Protein AF-A0A3N5M7K2-F1 (afdb_monomer_lite)

pLDDT: mean 88.22, std 8.26, range [57.09, 94.12]

Structure (mmCIF, N/CA/C/O backbone):
data_AF-A0A3N5M7K2-F1
#
_entry.id   AF-A0A3N5M7K2-F1
#
loop_
_atom_site.group_PDB
_atom_site.id
_atom_site.type_symbol
_atom_site.label_atom_id
_atom_site.label_alt_id
_atom_site.label_comp_id
_atom_site.label_asym_id
_atom_site.label_entity_id
_atom_site.label_seq_id
_atom_site.pdbx_PDB_ins_code
_atom_site.Cartn_x
_atom_site.Cartn_y
_atom_site.Cartn_z
_atom_site.occupancy
_atom_site.B_iso_or_equiv
_atom_site.auth_seq_id
_atom_site.auth_comp_id
_atom_site.auth_asym_id
_atom_site.auth_atom_id
_atom_site.pdbx_PDB_model_num
ATOM 1 N N . MET A 1 1 ? -6.315 7.774 -12.368 1.00 60.47 1 MET A N 1
ATOM 2 C CA . MET A 1 1 ? -6.744 6.360 -12.294 1.00 60.47 1 MET A CA 1
ATOM 3 C C . MET A 1 1 ? -5.710 5.583 -11.491 1.00 60.47 1 MET A C 1
ATOM 5 O O . MET A 1 1 ? -4.614 5.364 -11.987 1.00 60.47 1 MET A O 1
ATOM 9 N N . VAL A 1 2 ? -6.023 5.224 -10.245 1.00 62.59 2 VAL A N 1
ATOM 10 C CA . VAL A 1 2 ? -5.112 4.501 -9.330 1.00 62.59 2 VAL A CA 1
ATOM 11 C C . VAL A 1 2 ? -4.773 3.091 -9.857 1.00 62.59 2 VAL A C 1
ATOM 13 O O . VAL A 1 2 ? -3.680 2.587 -9.615 1.00 62.59 2 VAL A O 1
ATOM 16 N N . ASN A 1 3 ? -5.639 2.512 -10.699 1.00 66.19 3 ASN A N 1
ATOM 17 C CA . ASN A 1 3 ? -5.417 1.209 -11.343 1.00 66.19 3 ASN A CA 1
ATOM 18 C C . ASN A 1 3 ? -4.167 1.150 -12.235 1.00 66.19 3 ASN A C 1
ATOM 20 O O . ASN A 1 3 ? -3.468 0.143 -12.226 1.00 66.19 3 ASN A O 1
ATOM 24 N N . GLY A 1 4 ? -3.827 2.230 -12.949 1.00 76.94 4 GLY A N 1
ATOM 25 C CA . GLY A 1 4 ? -2.618 2.253 -13.785 1.00 76.94 4 GLY A CA 1
ATOM 26 C C . GLY A 1 4 ? -1.316 2.287 -12.976 1.00 76.94 4 GLY A C 1
ATOM 27 O O . GLY A 1 4 ? -0.253 1.943 -13.487 1.00 76.94 4 GLY A O 1
ATOM 28 N N . LEU A 1 5 ? -1.387 2.692 -11.704 1.00 75.56 5 LEU A N 1
ATOM 29 C CA . LEU A 1 5 ? -0.230 2.726 -10.814 1.00 75.56 5 LEU A CA 1
ATOM 30 C C . LEU A 1 5 ? 0.129 1.318 -10.322 1.00 75.56 5 LEU A C 1
ATOM 32 O O . LEU A 1 5 ? 1.302 0.964 -10.305 1.00 75.56 5 LEU A O 1
ATOM 36 N N . ALA A 1 6 ? -0.874 0.502 -9.987 1.00 76.19 6 ALA A N 1
ATOM 37 C CA . ALA A 1 6 ? -0.663 -0.887 -9.582 1.00 76.19 6 ALA A CA 1
ATOM 38 C C . ALA A 1 6 ? -0.082 -1.739 -10.724 1.00 76.19 6 ALA A C 1
ATOM 40 O O . ALA A 1 6 ? 0.827 -2.532 -10.494 1.00 76.19 6 ALA A O 1
ATOM 41 N N . ASP A 1 7 ? -0.552 -1.529 -11.957 1.00 81.06 7 ASP A N 1
ATOM 42 C CA . ASP A 1 7 ? -0.028 -2.220 -13.142 1.00 81.06 7 ASP A CA 1
ATOM 43 C C . ASP A 1 7 ? 1.442 -1.851 -13.417 1.00 81.06 7 ASP A C 1
ATOM 45 O O . ASP A 1 7 ? 2.298 -2.716 -13.607 1.00 81.06 7 ASP A O 1
ATOM 49 N N . ARG A 1 8 ? 1.788 -0.562 -13.282 1.00 82.69 8 ARG A N 1
ATOM 50 C CA . ARG A 1 8 ? 3.186 -0.107 -13.346 1.00 82.69 8 ARG A CA 1
ATOM 51 C C . ARG A 1 8 ? 4.054 -0.772 -12.275 1.00 82.69 8 ARG A C 1
ATOM 53 O O . ARG A 1 8 ? 5.184 -1.154 -12.571 1.00 82.69 8 ARG A O 1
ATOM 60 N N . LEU A 1 9 ? 3.550 -0.903 -11.050 1.00 84.06 9 LEU A N 1
ATOM 61 C CA . LEU A 1 9 ? 4.272 -1.554 -9.954 1.00 84.06 9 LEU A CA 1
ATOM 62 C C . LEU A 1 9 ? 4.446 -3.059 -10.180 1.00 84.06 9 LEU A C 1
ATOM 64 O O . LEU A 1 9 ? 5.420 -3.626 -9.700 1.00 84.06 9 LEU A O 1
ATOM 68 N N . ALA A 1 10 ? 3.582 -3.706 -10.964 1.00 81.38 10 ALA A N 1
ATOM 69 C CA . ALA A 1 10 ? 3.818 -5.084 -11.389 1.00 81.38 10 ALA A CA 1
ATOM 70 C C . ALA A 1 10 ? 5.053 -5.196 -12.306 1.00 81.38 10 ALA A C 1
ATOM 72 O O . ALA A 1 10 ? 5.802 -6.165 -12.210 1.00 81.38 10 ALA A O 1
ATOM 73 N N . MET A 1 11 ? 5.305 -4.190 -13.152 1.00 83.94 11 MET A N 1
ATOM 74 C CA . MET A 1 11 ? 6.489 -4.147 -14.026 1.00 83.94 11 MET A CA 1
ATOM 75 C C . MET A 1 11 ? 7.743 -3.624 -13.315 1.00 83.94 11 MET A C 1
ATOM 77 O O . MET A 1 11 ? 8.859 -4.038 -13.625 1.00 83.94 11 MET A O 1
ATOM 81 N N . ARG A 1 12 ? 7.577 -2.694 -12.369 1.00 85.81 12 ARG A N 1
ATOM 82 C CA . ARG A 1 12 ? 8.656 -2.103 -11.565 1.00 85.81 12 ARG A CA 1
ATOM 83 C C . ARG A 1 12 ? 8.315 -2.232 -10.080 1.00 85.81 12 ARG A C 1
ATOM 85 O O . ARG A 1 12 ? 7.937 -1.243 -9.458 1.00 85.81 12 ARG A O 1
ATOM 92 N N . PRO A 1 13 ? 8.453 -3.439 -9.505 1.00 83.31 13 PRO A N 1
ATOM 93 C CA . PRO A 1 13 ? 8.055 -3.680 -8.124 1.00 83.31 13 PRO A CA 1
ATOM 94 C C . PRO A 1 13 ? 8.954 -2.931 -7.135 1.00 83.31 13 PRO A C 1
ATOM 96 O O . PRO A 1 13 ? 8.465 -2.445 -6.124 1.00 83.31 13 PRO A O 1
ATOM 99 N N . ARG A 1 14 ? 10.240 -2.728 -7.438 1.00 85.88 14 ARG A N 1
ATOM 100 C CA . ARG A 1 14 ? 11.184 -1.989 -6.574 1.00 85.88 14 ARG A CA 1
ATOM 101 C C . ARG A 1 14 ? 11.050 -0.457 -6.660 1.00 85.88 14 ARG A C 1
ATOM 103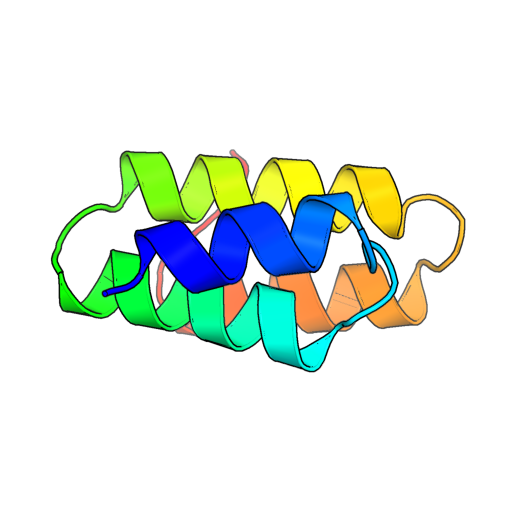 O O . ARG A 1 14 ? 12.051 0.249 -6.681 1.00 85.88 14 ARG A O 1
ATOM 110 N N . ASP A 1 15 ? 9.831 0.060 -6.752 1.00 90.00 15 ASP A N 1
ATOM 111 C CA . ASP A 1 15 ? 9.542 1.497 -6.826 1.00 90.00 15 ASP A CA 1
ATOM 112 C C . ASP A 1 15 ? 8.873 1.945 -5.512 1.00 90.00 15 ASP A C 1
ATOM 114 O O . ASP A 1 15 ? 7.655 1.873 -5.360 1.00 90.00 15 ASP A O 1
ATOM 118 N N . GLU A 1 16 ? 9.696 2.322 -4.523 1.00 89.94 16 GLU A N 1
ATOM 119 C CA . GLU A 1 16 ? 9.261 2.683 -3.158 1.00 89.94 16 GLU A CA 1
ATOM 120 C C . GLU A 1 16 ? 8.214 3.811 -3.188 1.00 89.94 16 GLU A C 1
ATOM 122 O O . GLU A 1 16 ? 7.121 3.669 -2.638 1.00 89.94 16 GLU A O 1
ATOM 127 N N . GLU A 1 17 ? 8.505 4.896 -3.914 1.00 90.00 17 GLU A N 1
ATOM 128 C CA . GLU A 1 17 ? 7.594 6.036 -4.073 1.00 90.00 17 GLU A CA 1
ATOM 129 C C . GLU A 1 17 ? 6.269 5.642 -4.738 1.00 90.00 17 GLU A C 1
ATOM 131 O O . GLU A 1 17 ? 5.202 6.134 -4.358 1.00 90.00 17 GLU A O 1
ATOM 136 N N . GLY A 1 18 ? 6.305 4.735 -5.719 1.00 91.75 18 GLY A N 1
ATOM 137 C CA . GLY A 1 18 ? 5.107 4.213 -6.360 1.00 91.75 18 GLY A CA 1
ATOM 138 C C . GLY A 1 18 ? 4.196 3.470 -5.380 1.00 91.75 18 GLY A C 1
ATOM 139 O O . GLY A 1 18 ? 2.981 3.694 -5.399 1.00 91.75 18 GLY A O 1
ATOM 140 N N . TRP A 1 19 ? 4.758 2.647 -4.489 1.00 93.38 19 TRP A N 1
ATOM 141 C CA . TRP A 1 19 ? 3.989 1.969 -3.438 1.00 93.38 19 TRP A CA 1
ATOM 142 C C . TRP A 1 19 ? 3.404 2.949 -2.426 1.00 93.38 19 TRP A C 1
ATOM 144 O O . TRP A 1 19 ? 2.213 2.860 -2.122 1.00 93.38 19 TRP A O 1
ATOM 154 N N . LEU A 1 20 ? 4.191 3.924 -1.966 1.00 92.00 20 LEU A N 1
ATOM 155 C CA . LEU A 1 20 ? 3.720 4.971 -1.055 1.00 92.00 20 LEU A CA 1
ATOM 156 C C . LEU A 1 20 ? 2.548 5.752 -1.657 1.00 92.00 20 LEU A C 1
ATOM 158 O O . LEU A 1 20 ? 1.505 5.919 -1.023 1.00 92.00 20 LEU A O 1
ATOM 162 N N . ARG A 1 21 ? 2.669 6.163 -2.924 1.00 92.12 21 ARG A N 1
ATOM 163 C CA . ARG A 1 21 ? 1.595 6.858 -3.642 1.00 92.12 21 ARG A CA 1
ATOM 164 C C . ARG A 1 21 ? 0.359 5.974 -3.813 1.00 92.12 21 ARG A C 1
ATOM 166 O O . ARG A 1 21 ? -0.755 6.495 -3.737 1.00 92.12 21 ARG A O 1
ATOM 173 N N . LEU A 1 22 ? 0.524 4.668 -4.045 1.00 92.19 22 LEU A N 1
ATOM 174 C CA . LEU A 1 22 ? -0.591 3.725 -4.161 1.00 92.19 22 LEU A CA 1
ATOM 175 C C . LEU A 1 22 ? -1.360 3.609 -2.842 1.00 92.19 22 LEU A C 1
ATOM 177 O O . LEU A 1 22 ? -2.583 3.738 -2.847 1.00 92.19 22 LEU A O 1
ATOM 181 N N . ILE A 1 23 ? -0.645 3.409 -1.733 1.00 93.19 23 ILE A N 1
ATOM 182 C CA . ILE A 1 23 ? -1.219 3.319 -0.385 1.00 93.19 23 ILE A CA 1
ATOM 183 C C . ILE A 1 23 ? -1.944 4.625 -0.054 1.00 93.19 23 ILE A C 1
ATOM 185 O O . ILE A 1 23 ? -3.138 4.601 0.233 1.00 93.19 23 ILE A O 1
ATOM 189 N N . HIS A 1 24 ? -1.274 5.770 -0.208 1.00 92.94 24 HIS A N 1
ATOM 190 C CA . HIS A 1 24 ? -1.858 7.086 0.051 1.00 92.94 24 HIS A CA 1
ATOM 191 C C . HIS A 1 24 ? -3.115 7.353 -0.786 1.00 92.94 24 HIS A C 1
ATOM 193 O O . HIS A 1 24 ? -4.128 7.812 -0.265 1.00 92.94 24 HIS A O 1
ATOM 199 N N . SER A 1 25 ? -3.089 7.030 -2.083 1.00 93.38 25 SER A N 1
ATOM 200 C CA . SER A 1 25 ? -4.255 7.225 -2.955 1.00 93.38 25 SER A CA 1
ATOM 201 C C . SER A 1 25 ? -5.451 6.392 -2.499 1.00 93.38 25 SER A C 1
ATOM 203 O O . SER A 1 25 ? -6.566 6.899 -2.480 1.00 93.38 25 SER A O 1
ATOM 205 N N . ARG A 1 26 ? -5.223 5.133 -2.107 1.00 92.31 26 ARG A N 1
ATOM 206 C CA . ARG A 1 26 ? -6.275 4.237 -1.605 1.00 92.31 26 ARG A CA 1
ATOM 207 C C . ARG A 1 26 ? -6.858 4.742 -0.282 1.00 92.31 26 ARG A C 1
ATOM 209 O O . ARG A 1 26 ? -8.071 4.732 -0.123 1.00 92.31 26 ARG A O 1
ATOM 216 N N . VAL A 1 27 ? -6.025 5.275 0.616 1.00 93.00 27 VAL A N 1
ATOM 217 C CA . VAL A 1 27 ? -6.483 5.911 1.868 1.00 93.00 27 VAL A CA 1
ATOM 218 C C . VAL A 1 27 ? -7.365 7.126 1.592 1.00 93.00 27 VAL A C 1
ATOM 220 O O . VAL A 1 27 ? -8.457 7.223 2.142 1.00 93.00 27 VAL A O 1
ATOM 223 N N . VAL A 1 28 ? -6.938 8.024 0.699 1.00 92.38 28 VAL A N 1
ATOM 224 C CA . VAL A 1 28 ? -7.719 9.219 0.323 1.00 92.38 28 VAL A CA 1
ATOM 225 C C . VAL A 1 28 ? -9.065 8.848 -0.309 1.00 92.38 28 VAL A C 1
ATOM 227 O O . VAL A 1 28 ? -10.041 9.577 -0.152 1.00 92.38 28 VAL A O 1
ATOM 230 N N . LEU A 1 29 ? -9.136 7.707 -0.999 1.00 91.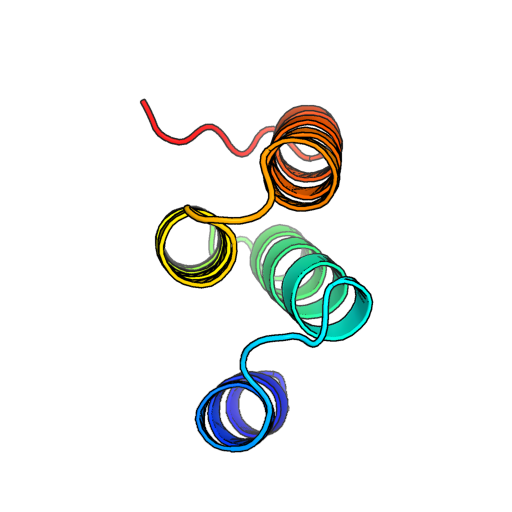12 29 LEU A N 1
ATOM 231 C CA . LEU A 1 29 ? -10.373 7.169 -1.569 1.00 91.12 29 LEU A CA 1
ATOM 232 C C . LEU A 1 29 ? -11.254 6.424 -0.547 1.00 91.12 29 LEU A C 1
ATOM 234 O O . LEU A 1 29 ? -12.346 5.990 -0.905 1.00 91.12 29 LEU A O 1
ATOM 238 N N . GLY A 1 30 ? -10.811 6.273 0.707 1.00 92.75 30 GLY A N 1
ATOM 239 C CA . GLY A 1 30 ? -11.506 5.489 1.736 1.00 92.75 30 GLY A CA 1
ATOM 240 C C . GLY A 1 30 ? -11.389 3.972 1.543 1.00 92.75 30 GLY A C 1
ATOM 241 O O . GLY A 1 30 ? -12.071 3.199 2.211 1.00 92.75 30 GLY A O 1
ATOM 242 N N . GLU A 1 31 ? -10.522 3.521 0.639 1.00 92.62 31 GLU A N 1
ATOM 243 C CA . GLU A 1 31 ? -10.296 2.112 0.322 1.00 92.62 31 GLU A CA 1
ATOM 244 C C . GLU A 1 31 ? -9.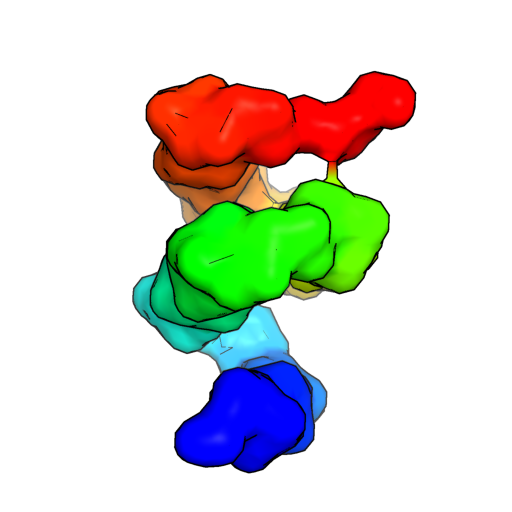250 1.501 1.269 1.00 92.62 31 GLU A C 1
ATOM 246 O O . GLU A 1 31 ? -8.197 1.023 0.840 1.00 92.62 31 GLU A O 1
ATOM 251 N N . GLU A 1 32 ? -9.519 1.506 2.576 1.00 91.44 32 GLU A N 1
ATOM 252 C CA . GLU A 1 32 ? -8.571 1.015 3.589 1.00 91.44 32 GLU A CA 1
ATOM 253 C C . GLU A 1 32 ? -8.132 -0.436 3.343 1.00 91.44 32 GLU A C 1
ATOM 255 O O . GLU A 1 32 ? -6.954 -0.764 3.491 1.00 91.44 32 GLU A O 1
ATOM 260 N N . GLY A 1 33 ? -9.059 -1.304 2.920 1.00 91.62 33 G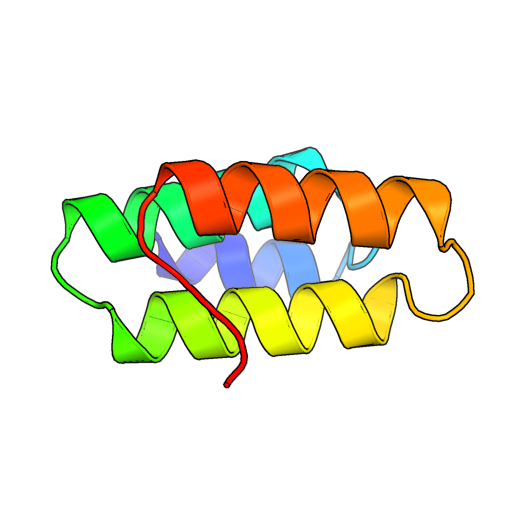LY A N 1
ATOM 261 C CA . GLY A 1 33 ? -8.753 -2.696 2.577 1.00 91.62 33 GLY A CA 1
ATOM 262 C C . GLY A 1 33 ? -7.732 -2.788 1.443 1.00 91.62 33 GLY A C 1
ATOM 263 O O . GLY A 1 33 ? -6.705 -3.452 1.578 1.00 91.62 33 GLY A O 1
ATOM 264 N N . ALA A 1 34 ? -7.945 -2.020 0.373 1.00 91.38 34 ALA A N 1
ATOM 265 C CA . ALA A 1 34 ? -6.993 -1.954 -0.722 1.00 91.38 34 ALA A CA 1
ATOM 266 C C . ALA A 1 34 ? -5.663 -1.341 -0.251 1.00 91.38 34 ALA A C 1
ATOM 268 O O . ALA A 1 34 ? -4.596 -1.788 -0.672 1.00 91.38 34 ALA A O 1
ATOM 269 N N . ALA A 1 35 ? -5.671 -0.311 0.597 1.00 93.44 35 ALA A N 1
ATOM 270 C CA . ALA A 1 35 ? -4.440 0.293 1.106 1.00 93.44 35 ALA A CA 1
ATOM 271 C C . ALA A 1 35 ? -3.593 -0.726 1.893 1.00 93.44 35 ALA A C 1
ATOM 273 O O . ALA A 1 35 ? -2.382 -0.807 1.678 1.00 93.44 35 ALA A O 1
ATOM 274 N N . ARG A 1 36 ? -4.231 -1.570 2.717 1.00 93.75 36 ARG A N 1
ATOM 275 C CA . ARG A 1 36 ? -3.568 -2.680 3.425 1.00 93.75 36 ARG A CA 1
ATOM 276 C C . ARG A 1 36 ? -3.006 -3.723 2.465 1.00 93.75 36 ARG A C 1
ATOM 278 O O . ARG A 1 36 ? -1.863 -4.136 2.625 1.00 93.75 36 ARG A O 1
ATOM 285 N N . GLU A 1 37 ? -3.750 -4.100 1.427 1.00 92.69 37 GLU A N 1
ATOM 286 C CA . GLU A 1 37 ? -3.234 -5.024 0.409 1.00 92.69 37 GLU A CA 1
ATOM 287 C C . GLU A 1 37 ? -2.021 -4.452 -0.339 1.00 92.69 37 GLU A C 1
ATOM 289 O O . GLU A 1 37 ? -1.065 -5.178 -0.615 1.00 92.69 37 GLU A O 1
ATOM 294 N N . ALA A 1 38 ? -2.031 -3.151 -0.654 1.00 92.25 38 ALA A N 1
ATOM 295 C CA . ALA A 1 38 ? -0.883 -2.479 -1.263 1.00 92.25 38 ALA A CA 1
ATOM 296 C C . ALA A 1 38 ? 0.333 -2.496 -0.330 1.00 92.25 38 ALA A C 1
ATOM 298 O O . ALA A 1 38 ? 1.435 -2.784 -0.791 1.00 92.25 38 ALA A O 1
ATOM 299 N N . LEU A 1 39 ? 0.128 -2.246 0.966 1.00 93.62 39 LEU A N 1
ATOM 300 C CA . LEU A 1 39 ? 1.178 -2.337 1.977 1.00 93.62 39 LEU A CA 1
ATOM 301 C C . LEU A 1 39 ? 1.761 -3.756 2.050 1.00 93.62 39 LEU A C 1
ATOM 303 O O . LEU A 1 39 ? 2.971 -3.918 1.932 1.00 93.62 39 LEU A O 1
ATOM 307 N N . ALA A 1 40 ? 0.923 -4.789 2.163 1.00 93.56 40 ALA A N 1
ATOM 308 C CA . ALA A 1 40 ? 1.372 -6.182 2.224 1.00 93.56 40 ALA A CA 1
ATOM 309 C C . ALA A 1 40 ? 2.192 -6.590 0.986 1.00 93.56 40 ALA A C 1
ATOM 311 O O . ALA A 1 40 ? 3.235 -7.245 1.092 1.00 93.56 40 ALA A O 1
ATOM 312 N N . ARG A 1 41 ? 1.743 -6.165 -0.203 1.00 91.88 41 ARG A N 1
ATOM 313 C CA . ARG A 1 41 ? 2.459 -6.382 -1.469 1.00 91.88 41 ARG A CA 1
ATOM 314 C C . ARG A 1 41 ? 3.809 -5.675 -1.473 1.00 91.88 41 ARG A C 1
ATOM 316 O O . ARG A 1 41 ? 4.807 -6.302 -1.816 1.00 91.88 41 ARG A O 1
ATOM 323 N N . ALA A 1 42 ? 3.846 -4.408 -1.068 1.00 92.38 42 ALA A N 1
ATOM 324 C CA . ALA A 1 42 ? 5.077 -3.637 -0.988 1.00 92.38 42 ALA A CA 1
ATOM 325 C C . ALA A 1 42 ? 6.084 -4.299 -0.035 1.00 92.38 42 ALA A C 1
ATOM 327 O O . ALA A 1 42 ? 7.217 -4.556 -0.426 1.00 92.38 42 ALA A O 1
ATOM 328 N N . LEU A 1 43 ? 5.656 -4.688 1.170 1.00 92.62 43 LEU A N 1
ATOM 329 C CA . LEU A 1 43 ? 6.511 -5.391 2.133 1.00 92.62 43 LEU A CA 1
ATOM 330 C C . LEU A 1 43 ? 7.049 -6.717 1.585 1.00 92.62 43 LEU A C 1
ATOM 332 O O . LEU A 1 43 ? 8.207 -7.045 1.816 1.00 92.62 43 LEU A O 1
ATOM 336 N N . SER A 1 44 ? 6.246 -7.451 0.811 1.00 92.50 44 SER A N 1
ATOM 337 C CA . SER A 1 44 ? 6.699 -8.684 0.154 1.00 92.50 44 SER A CA 1
ATOM 338 C C . SER A 1 44 ? 7.757 -8.416 -0.921 1.00 92.50 44 SER A C 1
ATOM 340 O O . SER A 1 44 ? 8.699 -9.187 -1.072 1.00 92.50 44 SER A O 1
ATOM 342 N N . VAL A 1 45 ? 7.628 -7.316 -1.666 1.00 91.88 45 VAL A N 1
ATOM 343 C CA . VAL A 1 45 ? 8.606 -6.916 -2.687 1.00 91.88 45 VAL A CA 1
ATOM 344 C C . VAL A 1 45 ? 9.928 -6.467 -2.063 1.00 91.88 45 VAL A C 1
ATOM 346 O O . VAL A 1 45 ? 10.996 -6.804 -2.577 1.00 91.88 45 VAL A O 1
ATOM 349 N N . PHE A 1 46 ? 9.858 -5.721 -0.963 1.00 92.81 46 PHE A N 1
ATOM 350 C CA . PHE A 1 46 ? 11.019 -5.237 -0.216 1.00 92.81 46 PHE A CA 1
ATOM 351 C C . PHE A 1 46 ? 11.408 -6.171 0.938 1.00 92.81 46 PHE A C 1
ATOM 353 O O . PHE A 1 46 ? 12.094 -5.746 1.859 1.00 92.81 46 PHE A O 1
ATOM 360 N N . ALA A 1 47 ? 11.028 -7.452 0.892 1.00 89.88 47 ALA A N 1
ATOM 361 C CA . ALA A 1 47 ? 11.394 -8.416 1.934 1.00 89.88 47 ALA A CA 1
ATOM 362 C C . ALA A 1 47 ? 12.922 -8.580 2.080 1.00 89.88 47 ALA A C 1
ATOM 364 O O . ALA A 1 47 ? 13.414 -8.878 3.164 1.00 89.88 47 ALA A O 1
ATOM 365 N N . ASP A 1 48 ? 13.661 -8.345 0.992 1.00 91.56 48 ASP A N 1
ATOM 366 C CA . ASP A 1 48 ? 15.129 -8.347 0.939 1.00 91.56 48 ASP A CA 1
ATOM 367 C C . ASP A 1 48 ? 15.752 -6.991 1.349 1.00 91.56 48 ASP A C 1
ATOM 369 O O . ASP A 1 48 ? 16.952 -6.897 1.583 1.00 91.56 48 ASP A O 1
ATOM 373 N N . ASP A 1 49 ? 14.941 -5.932 1.472 1.00 90.94 49 ASP A N 1
ATOM 374 C CA . ASP A 1 49 ? 15.368 -4.574 1.825 1.00 90.94 49 ASP A CA 1
ATOM 375 C C . ASP A 1 49 ? 14.554 -4.046 3.015 1.00 90.94 49 ASP A C 1
ATOM 377 O O . ASP A 1 49 ? 13.573 -3.307 2.884 1.00 90.94 49 ASP A O 1
ATOM 381 N N . ALA A 1 50 ? 14.992 -4.430 4.216 1.00 88.31 50 ALA A N 1
ATOM 382 C CA . ALA A 1 50 ? 14.350 -4.040 5.469 1.00 88.31 50 ALA A CA 1
ATOM 383 C C . ALA A 1 50 ? 14.298 -2.513 5.678 1.00 88.31 50 ALA A C 1
ATOM 385 O O . ALA A 1 50 ? 13.409 -2.025 6.376 1.00 88.31 50 ALA A O 1
ATOM 386 N N . SER A 1 51 ? 15.210 -1.751 5.063 1.00 91.69 51 SER A N 1
ATOM 387 C CA . SER A 1 51 ? 15.210 -0.286 5.156 1.00 91.69 51 SER A CA 1
ATOM 388 C C . SER A 1 51 ? 14.046 0.305 4.365 1.00 91.69 51 SER A C 1
ATOM 390 O O . SER A 1 51 ? 13.287 1.117 4.895 1.00 91.69 51 SER A O 1
ATOM 392 N N . ALA A 1 52 ? 13.887 -0.122 3.110 1.00 90.06 52 ALA A N 1
ATOM 393 C CA . ALA A 1 52 ? 12.777 0.302 2.263 1.00 90.06 52 ALA A CA 1
ATOM 394 C C . ALA A 1 52 ? 11.430 -0.205 2.802 1.00 90.06 52 ALA A C 1
ATOM 396 O O . ALA A 1 52 ? 10.481 0.568 2.930 1.00 90.06 52 ALA A O 1
ATOM 397 N N . GLY A 1 53 ? 11.358 -1.477 3.212 1.00 92.38 53 GLY A N 1
ATOM 398 C CA . GLY A 1 53 ? 10.163 -2.046 3.839 1.00 92.38 53 GLY A CA 1
ATOM 399 C C . GLY A 1 53 ? 9.751 -1.296 5.111 1.00 92.38 53 GLY A C 1
ATOM 400 O O . GLY A 1 53 ? 8.571 -0.997 5.293 1.00 92.38 53 GLY A O 1
ATOM 401 N N . GLY A 1 54 ? 10.722 -0.916 5.948 1.00 92.44 54 GLY A N 1
ATOM 402 C CA . GLY A 1 54 ? 10.494 -0.109 7.146 1.00 92.44 54 GLY A CA 1
ATOM 403 C C . GLY A 1 54 ? 9.911 1.271 6.837 1.00 92.44 54 GLY A C 1
ATOM 404 O O . GLY A 1 54 ? 8.918 1.651 7.450 1.00 92.44 54 GLY A O 1
ATOM 405 N N . ARG A 1 55 ? 10.457 1.992 5.846 1.00 93.00 55 ARG A N 1
ATOM 406 C CA . ARG A 1 55 ? 9.924 3.303 5.423 1.00 93.00 55 ARG A CA 1
ATOM 407 C C . ARG A 1 55 ? 8.490 3.214 4.907 1.00 93.00 55 ARG A C 1
ATOM 409 O O . ARG A 1 55 ? 7.667 4.062 5.236 1.00 93.00 55 ARG A O 1
ATOM 416 N N . ILE A 1 56 ? 8.180 2.177 4.128 1.00 93.31 56 ILE A N 1
ATOM 417 C CA . ILE A 1 56 ? 6.826 1.959 3.602 1.00 93.31 56 ILE A CA 1
ATOM 418 C C . ILE A 1 56 ? 5.844 1.644 4.734 1.00 93.31 56 ILE A C 1
ATOM 420 O O . ILE A 1 56 ? 4.732 2.174 4.744 1.00 93.31 56 ILE A O 1
ATOM 424 N N . ALA A 1 57 ? 6.246 0.805 5.692 1.00 93.00 57 ALA A N 1
ATOM 425 C CA . ALA A 1 57 ? 5.432 0.495 6.862 1.00 93.00 57 ALA A CA 1
ATOM 426 C C . ALA A 1 57 ? 5.173 1.729 7.733 1.00 93.00 57 ALA A C 1
ATOM 428 O O . ALA A 1 57 ? 4.041 1.933 8.169 1.00 93.00 57 ALA A O 1
ATOM 429 N N . ASP A 1 58 ? 6.198 2.551 7.967 1.00 94.12 58 ASP A N 1
ATOM 430 C CA . ASP A 1 58 ? 6.088 3.754 8.791 1.00 94.12 58 ASP A CA 1
ATOM 431 C C . ASP A 1 58 ? 5.144 4.779 8.147 1.00 94.12 58 ASP A C 1
ATOM 433 O O . ASP A 1 58 ? 4.158 5.184 8.760 1.00 94.12 58 ASP A O 1
ATOM 437 N N . ALA A 1 59 ? 5.333 5.061 6.856 1.00 92.38 59 ALA A N 1
ATOM 438 C CA . ALA A 1 59 ? 4.454 5.956 6.108 1.00 92.38 59 ALA A CA 1
ATOM 439 C C . ALA A 1 59 ? 3.003 5.448 6.048 1.00 92.38 59 ALA A C 1
ATOM 441 O O . ALA A 1 59 ? 2.057 6.226 6.152 1.00 92.38 59 ALA A O 1
ATOM 442 N N . ALA A 1 60 ? 2.784 4.137 5.901 1.00 92.81 60 ALA A N 1
ATOM 443 C CA . ALA A 1 60 ? 1.433 3.581 5.944 1.00 92.81 60 ALA A CA 1
ATOM 444 C C . ALA A 1 60 ? 0.791 3.745 7.332 1.00 92.81 60 ALA A C 1
ATOM 446 O O . ALA A 1 60 ? -0.397 4.060 7.426 1.00 92.81 60 ALA A O 1
ATOM 447 N N . LYS A 1 61 ? 1.579 3.601 8.402 1.00 92.88 61 LYS A N 1
ATOM 448 C CA . LYS A 1 61 ? 1.126 3.797 9.780 1.00 92.88 61 LYS A CA 1
ATOM 449 C C . LYS A 1 61 ? 0.730 5.248 10.054 1.00 92.88 61 LYS A C 1
ATOM 451 O O . LYS A 1 61 ? -0.288 5.463 10.708 1.00 92.88 61 LYS A O 1
ATOM 456 N N . GLU A 1 62 ? 1.464 6.224 9.517 1.00 92.62 62 GLU A N 1
ATOM 457 C CA . GLU A 1 62 ? 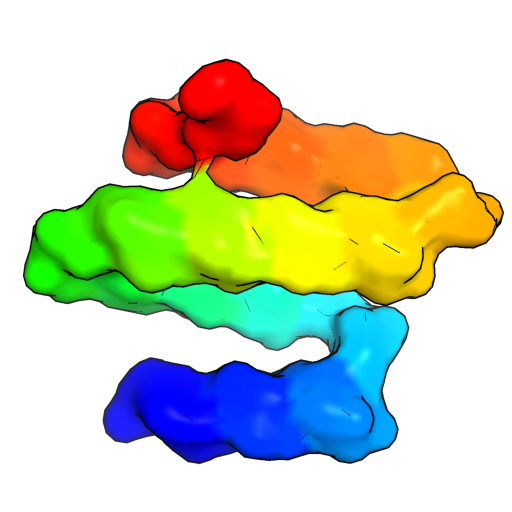1.085 7.648 9.571 1.00 92.62 62 GLU A CA 1
ATOM 458 C C . GLU A 1 62 ? -0.280 7.914 8.914 1.00 92.62 62 GLU A C 1
ATOM 460 O O . GLU A 1 62 ? -1.017 8.804 9.334 1.00 92.62 62 GLU A O 1
ATOM 465 N N . LEU A 1 63 ? -0.653 7.096 7.927 1.00 90.69 63 LEU A N 1
ATOM 466 C CA . LEU A 1 63 ? -1.945 7.148 7.240 1.00 90.69 63 LEU A CA 1
ATOM 467 C C . LEU A 1 63 ? -3.044 6.313 7.921 1.00 90.69 63 LEU A C 1
ATOM 469 O O . LEU A 1 63 ? -4.140 6.192 7.378 1.00 90.69 63 LEU A O 1
ATOM 473 N N . GLY A 1 64 ? -2.769 5.715 9.085 1.00 91.81 64 GL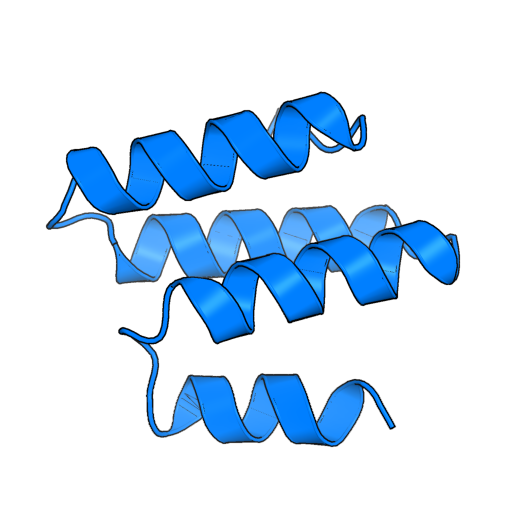Y A N 1
ATOM 474 C CA . GLY A 1 64 ? -3.707 4.842 9.801 1.00 91.81 64 GLY A CA 1
ATOM 475 C C . GLY A 1 64 ? -3.825 3.427 9.222 1.00 91.81 64 GLY A C 1
ATOM 476 O O . GLY A 1 64 ? -4.682 2.653 9.645 1.00 91.81 64 GLY A O 1
ATOM 477 N N . ILE A 1 65 ? -2.958 3.054 8.278 1.00 93.06 65 ILE A N 1
ATOM 478 C CA . ILE A 1 65 ? -2.947 1.740 7.636 1.00 93.06 65 ILE A CA 1
ATOM 479 C C . ILE A 1 65 ? -1.900 0.852 8.301 1.00 93.06 65 ILE A C 1
ATOM 481 O O . ILE A 1 65 ? -0.712 1.149 8.313 1.00 93.06 65 ILE A O 1
ATOM 485 N N . SER A 1 66 ? -2.346 -0.274 8.851 1.00 83.62 66 SER A N 1
ATOM 486 C CA . SER A 1 66 ? -1.481 -1.273 9.484 1.00 83.62 66 SER A CA 1
ATOM 487 C C . SER A 1 66 ? -1.722 -2.654 8.877 1.00 83.62 66 SER A C 1
ATOM 489 O O . SER A 1 66 ? -2.855 -3.000 8.546 1.00 83.62 66 SER A O 1
ATOM 491 N N . ASN A 1 67 ? -0.658 -3.448 8.748 1.00 72.56 67 ASN A N 1
ATOM 492 C CA . ASN A 1 67 ? -0.700 -4.836 8.268 1.00 72.56 67 ASN A CA 1
ATOM 493 C C . ASN A 1 67 ? -0.960 -5.827 9.426 1.00 72.56 67 ASN A C 1
ATOM 495 O O . ASN A 1 67 ? -0.198 -6.776 9.598 1.00 72.56 67 ASN A O 1
ATOM 499 N N . ASN A 1 68 ? -1.960 -5.555 10.272 1.00 57.09 68 ASN A N 1
ATOM 500 C CA . ASN A 1 68 ? -2.307 -6.389 11.433 1.00 57.09 68 ASN A CA 1
ATOM 501 C C . ASN A 1 68 ? -3.502 -7.300 11.155 1.00 57.09 68 ASN A C 1
ATOM 503 O O . ASN A 1 68 ? -4.470 -6.802 10.536 1.00 57.09 68 ASN A O 1
#

Radius of gyration: 10.64 Å; chains: 1; bounding box: 27×18×26 Å

Foldseek 3Di:
DLVVLVVVCVVVVVPLVSLLVSLVVCLVVVNLVSSLVSLVSNCVSCVVPVPSNVVSQVSSVVSVRHND

Sequence (68 aa):
MVNGLADRLAMRPRDEEGWLRLIHSRVVLGEEGAAREALARALSVFADDASAGGRIADAAKELGISNN

Secondary structure (DSSP, 8-state):
-THHHHHHHHH-TT-HHHHHHHHHHHHHTT-HHHHHHHHHHHHHHTTT-HHHHHHHHHHHHHTT----